Protein AF-A0A351ACC4-F1 (afdb_monomer_lite)

Sequence (155 aa):
MVVVYAEDESYLPTLNFVRENADDIAKKLGIKLMAIQERVLKDHYEVNLPGMLKWEAHWQHILTELGSEPSQFLSRMFKLTGIRFAASEPEDEWVVGYNFQSAWDMDHGLEIVMWGDKVLAAGGMMEMTSTGGSVFAGVRATQQYEFDEGDFRLE

Structure (mmCIF, N/CA/C/O backbone):
data_AF-A0A351ACC4-F1
#
_entry.id   AF-A0A351ACC4-F1
#
loop_
_atom_site.group_PDB
_atom_site.id
_atom_site.type_symbol
_atom_site.label_atom_id
_atom_site.label_alt_id
_atom_site.label_comp_id
_atom_site.label_asym_id
_atom_site.label_ent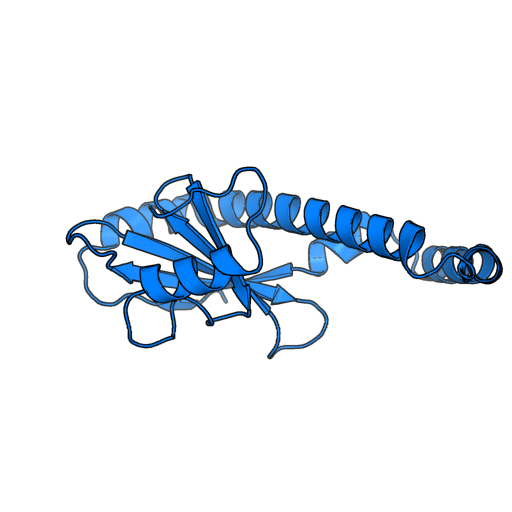ity_id
_atom_site.label_seq_id
_atom_site.pdbx_PDB_ins_code
_atom_site.Cartn_x
_atom_site.Cartn_y
_atom_site.Cartn_z
_atom_site.occupancy
_atom_site.B_iso_or_equiv
_atom_site.auth_seq_id
_atom_site.auth_comp_id
_atom_site.auth_asym_id
_atom_site.auth_atom_id
_atom_site.pdbx_PDB_model_num
ATOM 1 N N . MET A 1 1 ? -13.768 9.427 -5.317 1.00 57.03 1 MET A N 1
ATOM 2 C CA . MET A 1 1 ? -14.298 9.483 -3.944 1.00 57.03 1 MET A CA 1
ATOM 3 C C . MET A 1 1 ? -13.722 8.286 -3.218 1.00 57.03 1 MET A C 1
ATOM 5 O O . MET A 1 1 ? -13.862 7.196 -3.753 1.00 57.03 1 MET A O 1
ATOM 9 N N . VAL A 1 2 ? -13.002 8.498 -2.115 1.00 69.62 2 VAL A N 1
ATOM 10 C CA . VAL A 1 2 ? -12.502 7.401 -1.271 1.00 69.62 2 VAL A CA 1
ATOM 11 C C . VAL A 1 2 ? -13.655 6.954 -0.384 1.00 69.62 2 VAL A C 1
ATOM 13 O O . VAL A 1 2 ? -14.298 7.802 0.236 1.00 69.62 2 VAL A O 1
ATOM 16 N N . VAL A 1 3 ? -13.950 5.657 -0.369 1.00 75.69 3 VAL A N 1
ATOM 17 C CA . VAL A 1 3 ? -15.011 5.099 0.479 1.00 75.69 3 VAL A CA 1
ATOM 18 C C . VAL A 1 3 ? -14.400 4.571 1.769 1.00 75.69 3 VAL A C 1
ATOM 20 O O . VAL A 1 3 ? -13.355 3.925 1.738 1.00 75.69 3 VAL A O 1
ATOM 23 N N . VAL A 1 4 ? -15.045 4.859 2.898 1.00 74.75 4 VAL A N 1
ATOM 24 C CA . VAL A 1 4 ? -14.620 4.383 4.215 1.00 74.75 4 VAL A CA 1
ATOM 25 C C . VAL A 1 4 ? -15.616 3.353 4.733 1.00 74.75 4 VAL A C 1
ATOM 27 O O . VAL A 1 4 ? -16.816 3.625 4.749 1.00 74.75 4 VAL A O 1
ATOM 30 N N . TYR A 1 5 ? -15.113 2.196 5.164 1.00 74.25 5 TYR A N 1
ATOM 31 C CA . TYR A 1 5 ? -15.901 1.116 5.764 1.00 74.25 5 TYR A CA 1
ATOM 32 C C . TYR A 1 5 ? -15.427 0.840 7.192 1.00 74.25 5 TYR A C 1
ATOM 34 O O . TYR A 1 5 ? -14.223 0.710 7.411 1.00 74.25 5 TYR A O 1
ATOM 42 N N . ALA A 1 6 ? -16.363 0.734 8.134 1.00 70.19 6 ALA A N 1
ATOM 43 C CA . ALA A 1 6 ? -16.093 0.425 9.536 1.00 70.19 6 ALA A CA 1
ATOM 44 C C . ALA A 1 6 ? -17.219 -0.418 10.147 1.00 70.19 6 ALA A C 1
ATOM 46 O O . ALA A 1 6 ? -18.365 -0.327 9.700 1.00 70.19 6 ALA A O 1
ATOM 47 N N . GLU A 1 7 ? -16.870 -1.232 11.144 1.00 69.38 7 GLU A N 1
ATOM 48 C CA . GLU A 1 7 ? -17.756 -2.244 11.738 1.00 69.38 7 GLU A CA 1
ATOM 49 C C . GLU A 1 7 ? -18.606 -1.717 12.912 1.00 69.38 7 GLU A C 1
ATOM 51 O O . GLU A 1 7 ? -19.780 -2.070 13.010 1.00 69.38 7 GLU A O 1
ATOM 56 N N . ASP A 1 8 ? -18.067 -0.835 13.759 1.00 75.50 8 ASP A N 1
ATOM 57 C CA . ASP A 1 8 ? -18.776 -0.175 14.876 1.00 75.50 8 ASP A CA 1
ATOM 58 C C . ASP A 1 8 ? -18.295 1.275 15.052 1.00 75.50 8 ASP A C 1
ATOM 60 O O . ASP A 1 8 ? -17.659 1.758 14.138 1.00 75.50 8 ASP A O 1
ATOM 64 N N . GLU A 1 9 ? -18.611 2.001 16.140 1.00 74.12 9 GLU A N 1
ATOM 65 C CA . GLU A 1 9 ? -18.205 3.411 16.372 1.00 74.12 9 GLU A CA 1
ATOM 66 C C . GLU A 1 9 ? -16.881 3.606 17.147 1.00 74.12 9 GLU A C 1
ATOM 68 O O . GLU A 1 9 ? -16.374 4.725 17.244 1.00 74.12 9 GLU A O 1
ATOM 73 N N . SER A 1 10 ? -16.270 2.552 17.685 1.00 75.75 10 SER A N 1
ATOM 74 C CA . SER A 1 10 ? -15.034 2.647 18.481 1.00 75.75 10 SER A CA 1
ATOM 75 C C . SER A 1 10 ? -13.785 2.992 17.648 1.00 75.75 10 SER A C 1
ATOM 77 O O . SER A 1 10 ? -12.790 3.473 18.188 1.00 75.75 10 SER A O 1
ATOM 79 N N . TYR A 1 11 ? -13.869 2.888 16.319 1.00 76.56 11 TYR A N 1
ATOM 80 C CA . TYR A 1 11 ? -12.863 3.354 15.351 1.00 76.56 11 TYR A CA 1
ATOM 81 C C . TYR A 1 11 ? -12.785 4.884 15.170 1.00 76.56 11 TYR A C 1
ATOM 83 O O . TYR A 1 11 ? -11.901 5.359 14.454 1.00 76.56 11 TYR A O 1
ATOM 91 N N . LEU A 1 12 ? -13.690 5.678 15.764 1.00 78.62 12 LEU A N 1
ATOM 92 C CA . LEU A 1 12 ? -13.767 7.135 15.548 1.00 78.62 12 LEU A CA 1
ATOM 93 C C . LEU A 1 12 ? -12.430 7.887 15.734 1.00 78.62 12 LEU A C 1
ATOM 95 O O . LEU A 1 12 ? -12.134 8.757 14.909 1.00 78.62 12 LEU A O 1
ATOM 99 N N . PRO A 1 13 ? -11.591 7.585 16.747 1.00 80.19 13 PRO A N 1
ATOM 100 C CA . PRO A 1 13 ? -10.273 8.209 16.874 1.00 80.19 13 PRO A CA 1
ATOM 101 C C . PRO A 1 13 ? -9.363 7.913 15.675 1.00 80.19 13 PRO A C 1
ATOM 103 O O . PRO A 1 13 ? -8.757 8.826 15.113 1.00 80.19 13 PRO A O 1
ATOM 106 N N . THR A 1 14 ? -9.319 6.653 15.237 1.00 77.88 14 THR A N 1
ATOM 107 C CA . THR A 1 14 ? -8.525 6.202 14.086 1.00 77.88 14 THR A CA 1
ATOM 108 C C . THR A 1 14 ? -9.045 6.814 12.787 1.00 77.88 14 THR A C 1
ATOM 110 O O . THR A 1 14 ? -8.261 7.275 11.959 1.00 77.88 14 THR A O 1
ATOM 113 N N . LEU A 1 15 ? -10.368 6.904 12.626 1.00 81.75 15 LEU A N 1
ATOM 114 C CA . LEU A 1 15 ? -10.999 7.591 11.502 1.00 81.75 15 LEU A CA 1
ATOM 115 C C . LEU A 1 15 ? -10.578 9.059 11.434 1.00 81.75 15 LEU A C 1
ATOM 117 O O . LEU A 1 15 ? -10.233 9.543 10.357 1.00 81.75 15 LEU A O 1
ATOM 121 N N . ASN A 1 16 ? -10.618 9.772 12.561 1.00 83.44 16 ASN A N 1
ATOM 122 C CA . ASN A 1 16 ? -10.231 11.180 12.612 1.00 83.44 16 ASN A CA 1
ATOM 123 C C . ASN A 1 16 ? -8.759 11.352 12.239 1.00 83.44 16 ASN A C 1
ATOM 125 O O . ASN A 1 16 ? -8.456 12.157 11.361 1.00 83.44 16 ASN A O 1
ATOM 129 N N . PHE A 1 17 ? -7.873 10.521 12.795 1.00 82.88 17 PHE A N 1
ATOM 130 C CA . PHE A 1 17 ? -6.460 10.515 12.424 1.00 82.88 17 PHE A CA 1
ATOM 131 C C . PHE A 1 17 ? -6.263 10.295 10.918 1.00 82.88 17 PHE A C 1
ATOM 133 O O . PHE A 1 17 ? -5.571 11.073 10.261 1.00 82.88 17 PHE A O 1
ATOM 140 N N . VAL A 1 18 ? -6.900 9.271 10.343 1.00 81.00 18 VAL A N 1
ATOM 141 C CA . VAL A 1 18 ? -6.788 8.971 8.909 1.00 81.00 18 VAL A CA 1
ATOM 142 C C . VAL A 1 18 ? -7.336 10.116 8.063 1.00 81.00 18 VAL A C 1
ATOM 144 O O . VAL A 1 18 ? -6.720 10.471 7.065 1.00 81.00 18 VAL A O 1
ATOM 147 N N . ARG A 1 19 ? -8.459 10.732 8.448 1.00 81.31 19 ARG A N 1
ATOM 148 C CA . ARG A 1 19 ? -9.039 11.873 7.721 1.00 81.31 19 ARG A CA 1
ATOM 149 C C . ARG A 1 19 ? -8.141 13.104 7.764 1.00 81.31 19 ARG A C 1
ATOM 151 O O . ARG A 1 19 ? -8.004 13.771 6.744 1.00 81.31 19 ARG A O 1
ATOM 158 N N . GLU A 1 20 ? -7.537 13.392 8.911 1.00 84.56 20 GLU A N 1
ATOM 159 C CA . GLU A 1 20 ? -6.616 14.520 9.091 1.00 84.56 20 GLU A CA 1
ATOM 160 C C . GLU A 1 20 ? -5.301 14.327 8.324 1.00 84.56 20 GLU A C 1
ATOM 162 O O . GLU A 1 20 ? -4.694 15.305 7.892 1.00 84.56 20 GLU A O 1
ATOM 167 N N . ASN A 1 21 ? -4.884 13.075 8.108 1.00 80.81 21 ASN A N 1
ATOM 168 C CA . ASN A 1 21 ? -3.603 12.728 7.488 1.00 80.81 21 ASN A CA 1
ATOM 169 C C . ASN A 1 21 ? -3.747 12.061 6.107 1.00 80.81 21 ASN A C 1
ATOM 171 O O . ASN A 1 21 ? -2.765 11.546 5.572 1.00 80.81 21 ASN A O 1
ATOM 175 N N . ALA A 1 22 ? -4.945 12.065 5.513 1.00 75.56 22 ALA A N 1
ATOM 176 C CA . ALA A 1 22 ? -5.278 11.248 4.342 1.00 75.56 22 ALA A CA 1
ATOM 177 C C . ALA A 1 22 ? -4.336 11.488 3.152 1.00 75.56 22 ALA A C 1
ATOM 179 O O . ALA A 1 22 ? -3.831 10.533 2.561 1.00 75.56 22 ALA A O 1
ATOM 180 N N . ASP A 1 23 ? -4.064 12.754 2.830 1.00 76.31 23 ASP A N 1
ATOM 181 C CA . ASP A 1 23 ? -3.207 13.126 1.700 1.00 76.31 23 ASP A CA 1
ATOM 182 C C . ASP A 1 23 ? -1.747 12.707 1.922 1.00 76.31 23 ASP A C 1
ATOM 184 O O . ASP A 1 23 ? -1.081 12.241 0.996 1.00 76.31 23 ASP A O 1
ATOM 188 N N . ASP A 1 24 ? -1.244 12.833 3.153 1.00 79.06 24 ASP A N 1
ATOM 189 C CA . ASP A 1 24 ? 0.123 12.439 3.502 1.00 79.06 24 ASP A CA 1
ATOM 190 C C . ASP A 1 24 ? 0.282 10.913 3.513 1.00 79.06 24 ASP A C 1
ATOM 192 O O . ASP A 1 24 ? 1.252 10.392 2.959 1.00 79.06 24 ASP A O 1
ATOM 196 N N . ILE A 1 25 ? -0.700 10.187 4.056 1.00 79.12 25 ILE A N 1
ATOM 197 C CA . ILE A 1 25 ? -0.737 8.719 4.038 1.00 79.12 25 ILE A CA 1
ATOM 198 C C . ILE A 1 25 ? -0.777 8.213 2.594 1.00 79.12 25 ILE A C 1
ATOM 200 O O . ILE A 1 25 ? 0.069 7.408 2.203 1.00 79.12 25 ILE A O 1
ATOM 204 N N . ALA A 1 26 ? -1.705 8.724 1.778 1.00 77.81 26 ALA A N 1
ATOM 205 C CA . ALA A 1 26 ? -1.826 8.340 0.375 1.00 77.81 26 ALA A CA 1
ATOM 206 C C . ALA A 1 26 ? -0.531 8.623 -0.399 1.00 77.81 26 ALA A C 1
ATOM 208 O O . ALA A 1 26 ? -0.065 7.773 -1.159 1.00 77.81 26 ALA A O 1
ATOM 209 N N . LYS A 1 27 ? 0.096 9.781 -0.163 1.00 78.44 27 LYS A N 1
ATOM 210 C CA . LYS A 1 27 ? 1.377 10.141 -0.777 1.00 78.44 27 LYS A CA 1
ATOM 211 C C . LYS A 1 27 ? 2.507 9.204 -0.347 1.00 78.44 27 LYS A C 1
ATOM 213 O O . LYS A 1 27 ? 3.247 8.725 -1.202 1.00 78.44 27 LYS A O 1
ATOM 218 N N . LYS A 1 28 ? 2.663 8.938 0.954 1.00 78.75 28 LYS A N 1
ATOM 219 C CA . LYS A 1 28 ? 3.726 8.070 1.489 1.00 78.75 28 LYS A CA 1
ATOM 220 C C . LYS A 1 28 ? 3.584 6.632 1.001 1.00 78.75 28 LYS A C 1
ATOM 222 O O . LYS A 1 28 ? 4.571 6.049 0.559 1.00 78.75 28 LYS A O 1
ATOM 227 N N . LEU A 1 29 ? 2.371 6.081 1.050 1.00 79.00 29 LEU A N 1
ATOM 228 C CA . LEU A 1 29 ? 2.089 4.742 0.535 1.00 79.00 29 LEU A CA 1
ATOM 229 C C . LEU A 1 29 ? 2.308 4.686 -0.979 1.00 79.00 29 LEU A C 1
ATOM 231 O O . LEU A 1 29 ? 2.991 3.786 -1.450 1.00 79.00 29 LEU A O 1
ATOM 235 N N . GLY A 1 30 ? 1.853 5.695 -1.728 1.00 76.50 30 GLY A N 1
ATOM 236 C CA . GLY A 1 30 ? 2.102 5.796 -3.167 1.00 76.50 30 GLY A CA 1
ATOM 237 C C . GLY A 1 30 ? 3.593 5.802 -3.524 1.00 76.50 30 GLY A C 1
ATOM 238 O O . GLY A 1 30 ? 4.006 5.061 -4.409 1.00 76.50 30 GLY A O 1
ATOM 239 N N . ILE A 1 31 ? 4.423 6.569 -2.805 1.00 74.25 31 ILE A N 1
ATOM 240 C CA . ILE A 1 31 ? 5.886 6.579 -3.004 1.00 74.25 31 ILE A CA 1
ATOM 241 C C . ILE A 1 31 ? 6.491 5.192 -2.744 1.00 74.25 31 ILE A C 1
ATOM 243 O O . ILE A 1 31 ? 7.350 4.749 -3.505 1.00 74.25 31 ILE A O 1
ATOM 247 N N . LYS A 1 32 ? 6.045 4.491 -1.694 1.00 74.12 32 LYS A N 1
ATOM 248 C CA . LYS A 1 32 ? 6.530 3.136 -1.388 1.00 74.12 32 LYS A CA 1
ATOM 249 C C . LYS A 1 32 ? 6.138 2.129 -2.469 1.00 74.12 32 LYS A C 1
ATOM 251 O O . LYS A 1 32 ? 7.003 1.403 -2.947 1.00 74.12 32 LYS A O 1
ATOM 256 N N . LEU A 1 33 ? 4.871 2.125 -2.888 1.00 75.62 33 LEU A N 1
ATOM 257 C CA . LEU A 1 33 ? 4.387 1.266 -3.974 1.00 75.62 33 LEU A CA 1
ATOM 258 C C . LEU A 1 33 ? 5.149 1.511 -5.269 1.00 75.62 33 LEU A C 1
ATOM 260 O O . LEU A 1 33 ? 5.487 0.573 -5.986 1.00 75.62 33 LEU A O 1
ATOM 264 N N . MET A 1 34 ? 5.487 2.771 -5.524 1.00 74.25 34 MET A N 1
ATOM 265 C CA . MET A 1 34 ? 6.307 3.128 -6.662 1.00 74.25 34 MET A CA 1
ATOM 266 C C . MET A 1 34 ? 7.714 2.542 -6.596 1.00 74.25 34 MET A C 1
ATOM 268 O O . MET A 1 34 ? 8.151 1.908 -7.553 1.00 74.25 34 MET A O 1
ATOM 272 N N . ALA A 1 35 ? 8.397 2.689 -5.463 1.00 71.00 35 ALA A N 1
ATOM 273 C CA . ALA A 1 35 ? 9.727 2.116 -5.285 1.00 71.00 35 ALA A CA 1
ATOM 274 C C . ALA A 1 35 ? 9.725 0.581 -5.432 1.00 71.00 35 ALA A C 1
ATOM 276 O O . ALA A 1 35 ? 10.637 0.017 -6.038 1.00 71.00 35 ALA A O 1
ATOM 277 N N . ILE A 1 36 ? 8.686 -0.096 -4.924 1.00 73.06 36 ILE A N 1
ATOM 278 C CA . ILE A 1 36 ? 8.512 -1.549 -5.078 1.00 73.06 36 ILE A CA 1
ATOM 279 C C . ILE A 1 36 ? 8.318 -1.912 -6.553 1.00 73.06 36 ILE A C 1
ATOM 281 O O . ILE A 1 36 ? 9.012 -2.791 -7.058 1.00 73.06 36 ILE A O 1
ATOM 285 N N . GLN A 1 37 ? 7.432 -1.212 -7.264 1.00 73.50 37 GLN A N 1
ATOM 286 C CA . GLN A 1 37 ? 7.171 -1.469 -8.679 1.00 73.50 37 GLN A CA 1
ATOM 287 C C . GLN A 1 37 ? 8.426 -1.267 -9.537 1.00 73.50 37 GLN A C 1
ATOM 289 O O . GLN A 1 37 ? 8.710 -2.080 -10.413 1.00 73.50 37 GLN A O 1
ATOM 294 N N . GLU A 1 38 ? 9.192 -0.204 -9.288 1.00 70.25 38 GLU A N 1
ATOM 295 C CA . GLU A 1 38 ? 10.454 0.060 -9.987 1.00 70.25 38 GLU A CA 1
ATOM 296 C C . GLU A 1 38 ? 11.483 -1.043 -9.729 1.00 70.25 38 GLU A C 1
ATOM 298 O O . GLU A 1 38 ? 12.124 -1.510 -10.673 1.00 70.25 38 GLU A O 1
ATOM 303 N N . ARG A 1 39 ? 11.600 -1.508 -8.478 1.00 69.50 39 ARG A N 1
ATOM 304 C CA . ARG A 1 39 ? 12.453 -2.645 -8.111 1.00 69.50 39 ARG A CA 1
ATOM 305 C C . ARG A 1 39 ? 12.026 -3.915 -8.845 1.00 69.50 39 ARG A C 1
ATOM 307 O O . ARG A 1 39 ? 12.854 -4.525 -9.507 1.00 69.50 39 ARG A O 1
ATOM 314 N N . VAL A 1 40 ? 10.743 -4.273 -8.800 1.00 70.12 40 VAL A N 1
ATOM 315 C CA . VAL A 1 40 ? 10.213 -5.483 -9.453 1.00 70.12 40 VAL A CA 1
ATOM 316 C C . VAL A 1 40 ? 10.386 -5.423 -10.969 1.00 70.12 40 VAL A C 1
ATOM 318 O O . VAL A 1 40 ? 10.782 -6.413 -11.578 1.00 70.12 40 VAL A O 1
ATOM 321 N N . LEU A 1 41 ? 10.130 -4.272 -11.597 1.00 69.00 41 LEU A N 1
ATOM 322 C CA . LEU A 1 41 ? 10.349 -4.091 -13.034 1.00 69.00 41 LEU A CA 1
ATOM 323 C C . LEU A 1 41 ? 11.825 -4.234 -13.400 1.00 69.00 41 LEU A C 1
ATOM 325 O O . LEU A 1 41 ? 12.141 -4.880 -14.400 1.00 69.00 41 LEU A O 1
ATOM 329 N N . LYS A 1 42 ? 12.721 -3.658 -12.594 1.00 69.38 42 LYS A N 1
ATOM 330 C CA . LYS A 1 42 ? 14.164 -3.785 -12.782 1.00 69.38 42 LYS A CA 1
ATOM 331 C C . LYS A 1 42 ? 14.614 -5.238 -12.635 1.00 69.38 42 LYS A C 1
ATOM 333 O O . LYS A 1 42 ? 15.245 -5.759 -13.549 1.00 69.38 42 LYS A O 1
ATOM 338 N N . ASP A 1 43 ? 14.229 -5.906 -11.552 1.00 70.44 43 ASP A N 1
ATOM 339 C CA . ASP A 1 43 ? 14.563 -7.311 -11.308 1.00 70.44 43 ASP A CA 1
ATOM 340 C C . ASP A 1 43 ? 13.990 -8.205 -12.417 1.00 70.44 43 ASP A C 1
ATOM 342 O O . ASP A 1 43 ? 14.672 -9.087 -12.933 1.00 70.44 43 ASP A O 1
ATOM 346 N N . HIS A 1 44 ? 12.758 -7.952 -12.867 1.00 67.94 44 HIS A N 1
ATOM 347 C CA . HIS A 1 44 ? 12.156 -8.682 -13.980 1.00 67.94 44 HIS A CA 1
ATOM 348 C C . HIS A 1 44 ? 12.918 -8.465 -15.294 1.00 67.94 44 HIS A C 1
ATOM 350 O O . HIS A 1 44 ? 13.146 -9.426 -16.032 1.00 67.94 44 HIS A O 1
ATOM 356 N N . TYR A 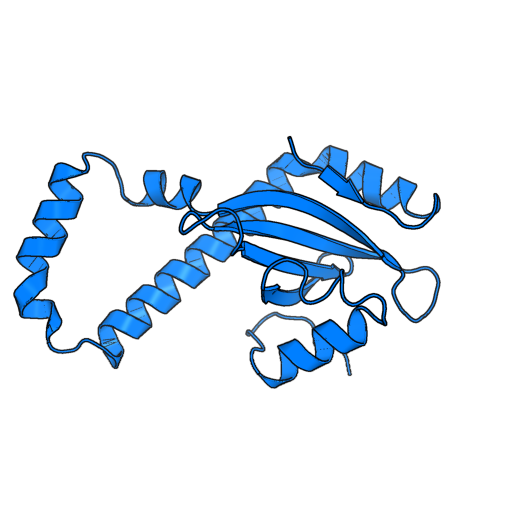1 45 ? 13.343 -7.232 -15.576 1.00 67.06 45 TYR A N 1
ATOM 357 C CA . TYR A 1 45 ? 14.156 -6.912 -16.746 1.00 67.06 45 TYR A CA 1
ATOM 358 C C . TYR A 1 45 ? 15.510 -7.634 -16.710 1.00 67.06 45 TYR A C 1
ATOM 360 O O . TYR A 1 45 ? 15.906 -8.257 -17.696 1.00 67.06 45 TYR A O 1
ATOM 368 N N . GLU A 1 46 ? 16.190 -7.597 -15.564 1.00 69.56 46 GLU A N 1
ATOM 369 C CA . GLU A 1 46 ? 17.520 -8.181 -15.375 1.00 69.56 46 GLU A CA 1
ATOM 370 C C . GLU A 1 46 ? 17.495 -9.719 -15.355 1.00 69.56 46 GLU A C 1
ATOM 372 O O . GLU A 1 46 ? 18.380 -10.355 -15.930 1.00 69.56 46 GLU A O 1
ATOM 377 N N . VAL A 1 47 ? 16.480 -10.326 -14.734 1.00 69.88 47 VAL A N 1
ATOM 378 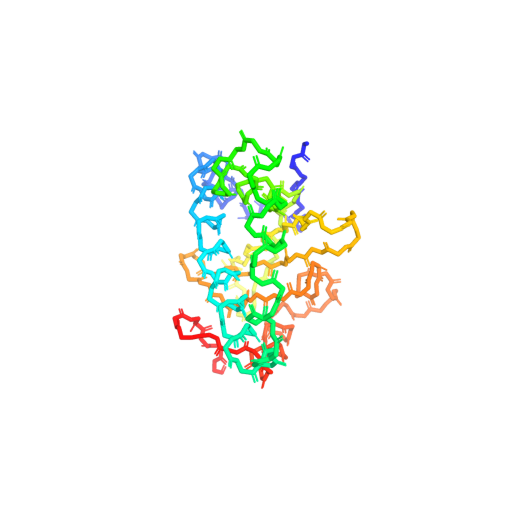C CA . VAL A 1 47 ? 16.414 -11.779 -14.502 1.00 69.88 47 VAL A CA 1
ATOM 379 C C . VAL A 1 47 ? 15.652 -12.512 -15.604 1.00 69.88 47 VAL A C 1
ATOM 381 O O . VAL A 1 47 ? 16.104 -13.553 -16.083 1.00 69.88 47 VAL A O 1
ATOM 384 N N . ASN A 1 48 ? 14.494 -11.996 -16.021 1.00 63.53 48 ASN A N 1
ATOM 385 C CA . ASN A 1 48 ? 13.556 -12.747 -16.865 1.00 63.53 48 ASN A CA 1
ATOM 386 C C . ASN A 1 48 ? 13.626 -12.364 -18.344 1.00 63.53 48 ASN A C 1
ATOM 388 O O . ASN A 1 48 ? 13.137 -13.106 -19.199 1.00 63.53 48 ASN A O 1
ATOM 392 N N . LEU A 1 49 ? 14.230 -11.220 -18.671 1.00 63.44 49 LEU A N 1
ATOM 393 C CA . LEU A 1 49 ? 14.235 -10.673 -20.026 1.00 63.44 49 LEU A CA 1
ATOM 394 C C . LEU A 1 49 ? 15.640 -10.297 -20.533 1.00 63.44 49 LEU A C 1
ATOM 396 O O . LEU A 1 49 ? 15.804 -9.241 -21.149 1.00 63.44 49 LEU A O 1
ATOM 400 N N . PRO A 1 50 ? 16.649 -11.192 -20.441 1.00 59.12 50 PRO A N 1
ATOM 401 C CA . PRO A 1 50 ? 18.010 -10.904 -20.914 1.00 59.12 50 PRO A CA 1
ATOM 402 C C . PRO A 1 50 ? 18.083 -10.584 -22.424 1.00 59.12 50 PRO A C 1
ATOM 404 O O . PRO A 1 50 ? 19.067 -10.033 -22.909 1.00 59.12 50 PRO A O 1
ATOM 407 N N . GLY A 1 51 ? 17.029 -10.900 -23.189 1.00 59.19 51 GLY A N 1
ATOM 408 C CA . GLY A 1 51 ? 16.893 -10.591 -24.613 1.00 59.19 51 GLY A CA 1
ATOM 409 C C . GLY A 1 51 ? 16.180 -9.275 -24.949 1.00 59.19 51 GLY A C 1
ATOM 410 O O . GLY A 1 51 ? 16.007 -9.007 -26.139 1.00 59.19 51 GLY A O 1
ATOM 411 N N . MET A 1 52 ? 15.741 -8.473 -23.970 1.00 61.19 52 MET A N 1
ATOM 412 C CA . MET A 1 52 ? 15.075 -7.185 -24.227 1.00 61.19 52 MET A CA 1
ATOM 413 C C . MET A 1 52 ? 16.020 -6.037 -24.575 1.00 61.19 52 MET A C 1
ATOM 415 O O . MET A 1 52 ? 15.546 -5.047 -25.121 1.00 61.19 52 MET A O 1
ATOM 419 N N . LEU A 1 53 ? 17.336 -6.203 -24.418 1.00 63.50 53 LEU A N 1
ATOM 420 C CA . LEU A 1 53 ? 18.329 -5.239 -24.918 1.00 63.50 53 LEU A CA 1
ATOM 421 C C . LEU A 1 53 ? 18.126 -4.918 -26.412 1.00 63.50 53 LEU A C 1
ATOM 423 O O . LEU A 1 53 ? 18.292 -3.783 -26.844 1.00 63.50 53 LEU A O 1
ATOM 427 N N . LYS A 1 54 ? 17.670 -5.891 -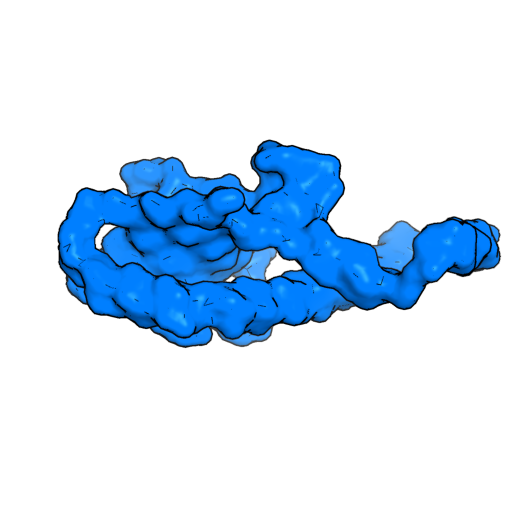27.217 1.00 69.00 54 LYS A N 1
ATOM 428 C CA . LYS A 1 54 ? 17.349 -5.663 -28.641 1.00 69.00 54 LYS A CA 1
ATOM 429 C C . LYS A 1 54 ? 16.120 -4.770 -28.865 1.00 69.00 54 LYS A C 1
ATOM 431 O O . LYS A 1 54 ? 15.952 -4.221 -29.949 1.00 69.00 54 LYS A O 1
ATOM 436 N N . TRP A 1 55 ? 15.253 -4.666 -27.861 1.00 67.56 55 TRP A N 1
ATOM 437 C CA . TRP A 1 55 ? 14.049 -3.839 -27.850 1.00 67.56 55 TRP A CA 1
ATOM 438 C C . TRP A 1 55 ? 14.236 -2.548 -27.052 1.00 67.56 55 TRP A C 1
ATOM 440 O O . TRP A 1 55 ? 13.336 -1.717 -27.060 1.00 67.56 55 TRP A O 1
ATOM 450 N N . GLU A 1 56 ? 15.388 -2.344 -26.408 1.00 72.31 56 GLU A N 1
ATOM 451 C CA . GLU A 1 56 ? 15.682 -1.159 -25.599 1.00 72.31 56 GLU A CA 1
ATOM 452 C C . GLU A 1 56 ? 15.492 0.128 -26.407 1.00 72.31 56 GLU A C 1
ATOM 454 O O . GLU A 1 56 ? 14.806 1.040 -25.962 1.00 72.31 56 GLU A O 1
ATOM 459 N N . ALA A 1 57 ? 15.975 0.162 -27.652 1.00 75.25 57 ALA A N 1
ATOM 460 C CA . ALA A 1 57 ? 15.752 1.292 -28.554 1.00 75.25 57 ALA A CA 1
ATOM 461 C C . ALA A 1 57 ? 14.259 1.546 -28.848 1.00 75.25 57 ALA A C 1
ATOM 463 O O . ALA A 1 57 ? 13.834 2.694 -28.961 1.00 75.25 57 ALA A O 1
ATOM 464 N N . HIS A 1 58 ? 13.449 0.487 -28.948 1.00 71.00 58 HIS A N 1
ATOM 465 C CA . HIS A 1 58 ? 12.005 0.601 -29.159 1.00 71.00 58 HIS A CA 1
ATOM 466 C C . HIS A 1 58 ? 11.292 1.089 -27.892 1.00 71.00 58 HIS A C 1
ATOM 468 O O . HIS A 1 58 ? 10.421 1.950 -27.966 1.00 71.00 58 HIS A O 1
ATOM 474 N N . TRP A 1 59 ? 11.709 0.596 -26.725 1.00 70.19 59 TRP A N 1
ATOM 475 C CA . TRP A 1 59 ? 11.209 1.052 -25.433 1.00 70.19 59 TRP A CA 1
ATOM 476 C C . TRP A 1 59 ? 11.528 2.531 -25.191 1.00 70.19 59 TRP A C 1
ATOM 478 O O . TRP A 1 59 ? 10.634 3.304 -24.862 1.00 70.19 59 TRP A O 1
ATOM 488 N N . GLN A 1 60 ? 12.766 2.957 -25.453 1.00 72.00 60 GLN A N 1
ATOM 489 C CA . GLN A 1 60 ? 13.168 4.365 -25.364 1.00 72.00 60 GLN A CA 1
ATOM 490 C C . GLN A 1 60 ? 12.383 5.256 -26.335 1.00 72.00 60 GLN A C 1
ATOM 492 O O . GLN A 1 60 ? 12.001 6.371 -25.977 1.00 72.00 60 GLN A O 1
ATOM 497 N N . HIS A 1 61 ? 12.083 4.764 -27.543 1.00 77.88 61 HIS A N 1
ATOM 498 C CA . HIS A 1 61 ? 11.216 5.475 -28.483 1.00 77.88 61 HIS A CA 1
ATOM 499 C C . HIS A 1 61 ? 9.794 5.652 -27.930 1.00 77.88 61 HIS A C 1
ATOM 501 O O . HIS A 1 61 ? 9.297 6.773 -27.921 1.00 77.88 61 HIS A O 1
ATOM 507 N N . ILE A 1 62 ? 9.176 4.596 -27.386 1.00 67.69 62 ILE A N 1
ATOM 508 C CA . ILE A 1 62 ? 7.850 4.677 -26.742 1.00 67.69 62 ILE A CA 1
ATOM 509 C C . ILE A 1 62 ? 7.859 5.684 -25.582 1.00 67.69 62 ILE A C 1
ATOM 511 O O . ILE A 1 62 ? 6.962 6.521 -25.490 1.00 67.69 62 ILE A O 1
ATOM 515 N N . LEU A 1 63 ? 8.877 5.637 -24.716 1.00 68.00 63 LEU A N 1
ATOM 516 C CA . LEU A 1 63 ? 9.020 6.576 -23.597 1.00 68.00 63 LEU A CA 1
ATOM 517 C C . LEU A 1 63 ? 9.161 8.030 -24.073 1.00 68.00 63 LEU A C 1
ATOM 519 O O . LEU A 1 63 ? 8.585 8.931 -23.466 1.00 68.00 63 LEU A O 1
ATOM 523 N N . THR A 1 64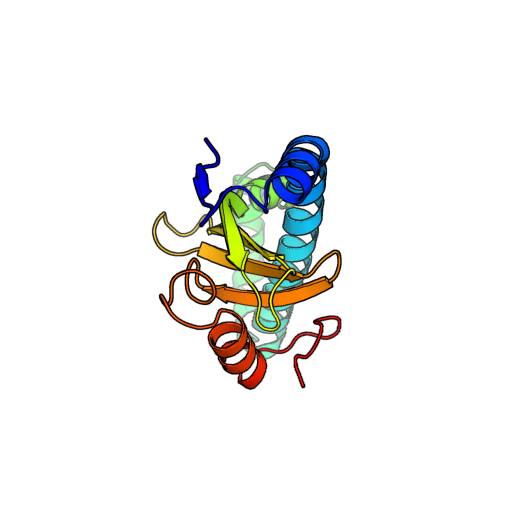 ? 9.884 8.254 -25.173 1.00 73.38 64 THR A N 1
ATOM 524 C CA . THR A 1 64 ? 10.045 9.583 -25.783 1.00 73.38 64 THR A CA 1
ATOM 525 C C . THR A 1 64 ? 8.723 10.101 -26.360 1.00 73.38 64 THR A C 1
ATOM 527 O O . THR A 1 64 ? 8.367 11.253 -26.125 1.00 73.38 64 THR A O 1
ATOM 530 N N . GLU A 1 65 ? 7.966 9.252 -27.063 1.00 76.69 65 GLU A N 1
ATOM 531 C CA . GLU A 1 65 ? 6.661 9.601 -27.654 1.00 76.69 65 GLU A CA 1
ATOM 532 C C . GLU A 1 65 ? 5.583 9.880 -26.594 1.00 76.69 65 GLU A C 1
ATOM 534 O O . GLU A 1 65 ? 4.715 10.729 -26.792 1.00 76.69 65 GLU A O 1
ATOM 539 N N . LEU A 1 66 ? 5.651 9.215 -25.436 1.00 64.19 66 LEU A N 1
ATOM 540 C CA . LEU A 1 66 ? 4.761 9.479 -24.299 1.00 64.19 66 LEU A CA 1
ATOM 541 C C . LEU A 1 66 ? 4.969 10.875 -23.677 1.00 64.19 66 LEU A C 1
ATOM 543 O O . LEU A 1 66 ? 4.135 11.323 -22.885 1.00 64.19 66 LEU A O 1
ATOM 547 N N . GLY A 1 67 ? 6.045 11.585 -24.036 1.00 56.81 67 GLY A N 1
ATOM 548 C CA . GLY A 1 67 ? 6.182 13.032 -23.839 1.00 56.81 67 GLY A CA 1
ATOM 549 C C . GLY A 1 67 ? 6.192 13.519 -22.387 1.00 56.81 67 GLY A C 1
ATOM 550 O O . GLY A 1 67 ? 6.045 14.717 -22.150 1.00 56.81 67 GLY A O 1
ATOM 551 N N . SER A 1 68 ? 6.356 12.624 -21.410 1.00 57.72 68 SER A N 1
ATOM 552 C CA . SER A 1 68 ? 6.354 12.966 -19.983 1.00 57.72 68 SER A CA 1
ATOM 553 C C . SER A 1 68 ? 7.458 12.213 -19.256 1.00 57.72 68 SER A C 1
ATOM 555 O O . SER A 1 68 ? 7.773 11.078 -19.606 1.00 57.72 68 SER A O 1
ATOM 557 N N . GLU A 1 69 ? 8.002 12.822 -18.204 1.00 60.94 69 GLU A N 1
ATOM 558 C CA . GLU A 1 69 ? 8.817 12.111 -17.219 1.00 60.94 69 GLU A CA 1
ATOM 559 C C . GLU A 1 69 ? 8.056 10.854 -16.749 1.00 60.94 69 GLU A C 1
ATOM 561 O O . GLU A 1 69 ? 6.930 10.994 -16.258 1.00 60.94 69 GLU A O 1
ATOM 566 N N . PRO A 1 70 ? 8.622 9.636 -16.875 1.00 57.12 70 PRO A N 1
ATOM 567 C CA . PRO A 1 70 ? 7.957 8.397 -16.464 1.00 57.12 70 PRO A CA 1
ATOM 568 C C . PRO A 1 70 ? 7.390 8.466 -15.039 1.00 57.12 70 PRO A C 1
ATOM 570 O O . PRO A 1 70 ? 6.280 7.999 -14.791 1.00 57.12 70 PRO A O 1
ATOM 573 N N . SER A 1 71 ? 8.082 9.169 -14.138 1.00 56.66 71 SER A N 1
ATOM 574 C CA . SER A 1 71 ? 7.653 9.465 -12.764 1.00 56.66 71 SER A CA 1
ATOM 575 C C . SER A 1 71 ? 6.248 10.095 -12.664 1.00 56.66 71 SER A C 1
ATOM 577 O O . SER A 1 71 ? 5.506 9.817 -11.719 1.00 56.66 71 SER A O 1
ATOM 579 N N . GLN A 1 72 ? 5.819 10.887 -13.655 1.00 60.94 72 GLN A N 1
ATOM 580 C CA . GLN A 1 72 ? 4.490 11.506 -13.685 1.00 60.94 72 GLN A CA 1
ATOM 581 C C . GLN A 1 72 ? 3.379 10.518 -14.056 1.00 60.94 72 GLN A C 1
ATOM 583 O O . GLN A 1 72 ? 2.297 10.577 -13.470 1.00 60.94 72 GLN A O 1
ATOM 588 N N . PHE A 1 73 ? 3.623 9.591 -14.985 1.00 60.16 73 PHE A N 1
ATOM 589 C CA . PHE A 1 73 ? 2.672 8.513 -15.294 1.00 60.16 73 PHE A CA 1
ATOM 590 C C . PHE A 1 73 ? 2.563 7.522 -14.146 1.00 60.16 73 PHE A C 1
ATOM 592 O O . PHE A 1 73 ? 1.475 7.083 -13.783 1.00 60.16 73 PHE A O 1
ATOM 599 N N . LEU A 1 74 ? 3.704 7.240 -13.535 1.00 56.38 74 LEU A N 1
ATOM 600 C CA . LEU A 1 74 ? 3.843 6.356 -12.399 1.00 56.38 74 LEU A CA 1
ATOM 601 C C . LEU A 1 74 ? 3.061 6.850 -11.172 1.00 56.38 74 LEU A C 1
ATOM 603 O O . LEU A 1 74 ? 2.333 6.077 -10.556 1.00 56.38 74 LEU A O 1
ATOM 607 N N . SER A 1 75 ? 3.049 8.162 -10.911 1.00 55.69 75 SER A N 1
ATOM 608 C CA . SER A 1 75 ? 2.187 8.758 -9.873 1.00 55.69 75 SER A CA 1
ATOM 609 C C . SER A 1 75 ? 0.678 8.550 -10.097 1.00 55.69 75 SER A C 1
ATOM 611 O O . SER A 1 75 ? -0.109 8.692 -9.164 1.00 55.69 75 SER A O 1
ATOM 613 N N . ARG A 1 76 ? 0.264 8.203 -11.326 1.00 63.91 76 ARG A N 1
ATOM 614 C CA . ARG A 1 76 ? -1.123 7.867 -11.682 1.00 63.91 76 ARG A CA 1
ATOM 615 C C . ARG A 1 76 ? -1.402 6.364 -11.641 1.00 63.91 76 ARG A C 1
ATOM 617 O O . ARG A 1 76 ? -2.556 5.987 -11.826 1.00 63.91 76 ARG A O 1
ATOM 624 N N . MET A 1 77 ? -0.388 5.517 -11.428 1.00 72.00 77 MET A N 1
ATOM 625 C CA . MET A 1 77 ? -0.566 4.062 -11.453 1.00 72.00 77 MET A CA 1
ATOM 626 C C . MET A 1 77 ? -1.301 3.519 -10.241 1.00 72.00 77 MET A C 1
ATOM 628 O O . MET A 1 77 ? -1.980 2.506 -10.366 1.00 72.00 77 MET A O 1
ATOM 632 N N . PHE A 1 78 ? -1.194 4.194 -9.100 1.00 78.69 78 PHE A N 1
ATOM 633 C CA . PHE A 1 78 ? -1.880 3.792 -7.885 1.00 78.69 78 PHE A CA 1
ATOM 634 C C . PHE A 1 78 ? -2.812 4.897 -7.431 1.00 78.69 78 PHE A C 1
ATOM 636 O O . PHE A 1 78 ? -2.415 6.048 -7.248 1.00 78.69 78 PHE A O 1
ATOM 643 N N . LYS A 1 79 ? -4.071 4.532 -7.221 1.00 82.94 79 LYS A N 1
ATOM 644 C CA . LYS A 1 79 ? -5.085 5.439 -6.698 1.00 82.94 79 LYS A CA 1
ATOM 645 C C . LYS A 1 79 ? -5.716 4.812 -5.474 1.00 82.94 79 LYS A C 1
ATOM 647 O O . LYS A 1 79 ? -6.331 3.760 -5.588 1.00 82.94 79 LYS A O 1
ATOM 652 N N . LEU A 1 80 ? -5.622 5.482 -4.328 1.00 85.12 80 LEU A N 1
ATOM 653 C CA . LEU A 1 80 ? -6.372 5.085 -3.139 1.00 85.12 80 LEU A CA 1
ATOM 654 C C . LEU A 1 80 ? -7.876 5.210 -3.436 1.00 85.12 80 LEU A C 1
ATOM 656 O O . LEU A 1 80 ? -8.372 6.298 -3.747 1.00 85.12 80 LEU A O 1
ATOM 660 N N . THR A 1 81 ? -8.594 4.094 -3.388 1.00 86.62 81 THR A N 1
ATOM 661 C CA . THR A 1 81 ? -10.029 4.000 -3.698 1.00 86.62 81 THR A CA 1
ATOM 662 C C . THR A 1 81 ? -10.872 3.718 -2.463 1.00 86.62 81 THR A C 1
ATOM 664 O O . THR A 1 81 ? -12.022 4.161 -2.406 1.00 86.62 81 THR A O 1
ATOM 667 N N . GLY A 1 82 ? -10.304 3.075 -1.443 1.00 86.06 82 GLY A N 1
ATOM 668 C CA . GLY A 1 82 ? -11.020 2.779 -0.210 1.00 86.06 82 GLY A CA 1
ATOM 669 C C . GLY A 1 82 ? -10.115 2.630 1.002 1.00 86.06 82 GLY A C 1
ATOM 670 O O . GLY A 1 82 ? -8.942 2.285 0.882 1.00 86.06 82 GLY A O 1
ATOM 671 N N . ILE A 1 83 ? -10.690 2.879 2.174 1.00 87.19 83 ILE A N 1
ATOM 672 C CA . ILE A 1 83 ? -10.070 2.618 3.472 1.00 87.19 83 ILE A CA 1
ATOM 673 C C . ILE A 1 83 ? -11.037 1.749 4.271 1.00 87.19 83 ILE A C 1
ATOM 675 O O . ILE A 1 83 ? -12.222 2.076 4.375 1.00 87.19 83 ILE A O 1
ATOM 679 N N . ARG A 1 84 ? -10.547 0.645 4.826 1.00 86.31 84 ARG A N 1
ATOM 680 C CA . ARG A 1 84 ? -11.329 -0.218 5.709 1.00 86.31 84 ARG A CA 1
ATOM 681 C C . ARG A 1 84 ? -10.708 -0.261 7.094 1.00 86.31 84 ARG A C 1
ATOM 683 O O . ARG A 1 84 ? -9.503 -0.430 7.227 1.00 86.31 84 ARG A O 1
ATOM 690 N N . PHE A 1 85 ? -11.559 -0.142 8.100 1.00 85.06 85 PHE A N 1
ATOM 691 C CA . PHE A 1 85 ? -11.239 -0.412 9.490 1.00 85.06 85 PHE A CA 1
ATOM 692 C C . PHE A 1 85 ? -11.827 -1.769 9.845 1.00 85.06 85 PHE A C 1
ATOM 694 O O . PHE A 1 85 ? -13.013 -2.000 9.606 1.00 85.06 85 PHE A O 1
ATOM 701 N N . ALA A 1 86 ? -10.997 -2.652 10.380 1.00 81.00 86 ALA A N 1
ATOM 702 C CA . ALA A 1 86 ? -11.428 -3.940 10.898 1.00 81.00 86 ALA A CA 1
ATOM 703 C C . ALA A 1 86 ? -10.864 -4.124 12.307 1.00 81.00 86 ALA A C 1
ATOM 705 O O . ALA A 1 86 ? -9.733 -3.702 12.583 1.00 81.00 86 ALA A O 1
ATOM 706 N N . ALA A 1 87 ? -11.662 -4.715 13.192 1.00 75.44 87 ALA A N 1
ATOM 707 C CA . ALA A 1 87 ? -11.196 -5.052 14.526 1.00 75.44 87 ALA A CA 1
ATOM 708 C C . ALA A 1 87 ? -10.067 -6.093 14.429 1.00 75.44 87 ALA A C 1
ATOM 710 O O . ALA A 1 87 ? -10.129 -7.025 13.620 1.00 75.44 87 ALA A O 1
ATOM 711 N N . SER A 1 88 ? -9.012 -5.924 15.224 1.00 68.81 88 SER A N 1
ATOM 712 C CA . SER A 1 88 ? -7.980 -6.947 15.382 1.00 68.81 88 SER A CA 1
ATOM 713 C C . SER A 1 88 ? -8.272 -7.850 16.579 1.00 68.81 88 SER A C 1
ATOM 715 O O . SER A 1 88 ? -8.988 -7.470 17.499 1.00 68.81 88 SER A O 1
ATOM 717 N N . GLU A 1 89 ? -7.697 -9.052 16.571 1.00 68.38 89 GLU A N 1
ATOM 718 C CA . GLU A 1 89 ? -7.700 -9.968 17.717 1.00 68.38 89 GLU A CA 1
ATOM 719 C C . GLU A 1 89 ? -6.283 -9.998 18.318 1.00 68.38 89 GLU A C 1
ATOM 721 O O . GLU A 1 89 ? -5.378 -10.494 17.643 1.00 68.38 89 GLU A O 1
ATOM 726 N N . PRO A 1 90 ? -6.039 -9.530 19.559 1.00 57.50 90 PRO A N 1
ATOM 727 C CA . PRO A 1 90 ? -7.003 -9.302 20.642 1.00 57.50 90 PRO A CA 1
ATOM 728 C C . PRO A 1 90 ? -7.805 -7.992 20.536 1.00 57.50 90 PRO A C 1
ATOM 730 O O . PRO A 1 90 ? -7.372 -7.042 19.889 1.00 57.50 90 PRO A O 1
ATOM 733 N N . GLU A 1 91 ? -8.978 -7.997 21.183 1.00 60.34 91 GLU A N 1
ATOM 734 C CA . GLU A 1 91 ? -9.967 -6.907 21.216 1.00 60.34 91 GLU A CA 1
ATOM 735 C C . GLU A 1 91 ? -9.342 -5.557 21.642 1.00 60.34 91 GLU A C 1
ATOM 737 O O . GLU A 1 91 ? -8.385 -5.535 22.414 1.00 60.34 91 GLU A O 1
ATOM 742 N N . ASP A 1 92 ? -9.916 -4.451 21.146 1.00 61.16 92 ASP A N 1
ATOM 743 C CA . ASP A 1 92 ? -9.554 -3.029 21.365 1.00 61.16 92 ASP A CA 1
ATOM 744 C C . ASP A 1 92 ? -8.511 -2.395 20.425 1.00 61.16 92 ASP A C 1
ATOM 746 O O . ASP A 1 92 ? -8.277 -1.184 20.489 1.00 61.16 92 ASP A O 1
ATOM 750 N N . GLU A 1 93 ? -7.932 -3.153 19.497 1.00 69.44 93 GLU A N 1
ATOM 751 C CA . GLU A 1 93 ? -7.032 -2.606 18.479 1.00 69.44 93 GLU A CA 1
ATOM 752 C C . GLU A 1 93 ? -7.638 -2.680 17.067 1.00 69.44 93 GLU A C 1
ATOM 754 O O . GLU A 1 93 ? -8.462 -3.539 16.749 1.00 69.44 93 GLU A O 1
ATOM 759 N N . TRP A 1 94 ? -7.264 -1.720 16.215 1.00 77.81 94 TRP A N 1
ATOM 760 C CA . TRP A 1 94 ? -7.800 -1.576 14.861 1.00 77.81 94 TRP A CA 1
ATOM 761 C C . TRP A 1 94 ? -6.699 -1.767 13.827 1.00 77.81 94 TRP A C 1
ATOM 763 O O . TRP A 1 94 ? -5.636 -1.141 13.899 1.00 77.81 94 TRP A O 1
ATOM 773 N N . VAL A 1 95 ? -6.997 -2.571 12.813 1.00 86.44 95 VAL A N 1
ATOM 774 C CA . VAL A 1 95 ? -6.211 -2.647 11.582 1.00 86.44 95 VAL A CA 1
ATOM 775 C C . VAL A 1 95 ? -6.861 -1.800 10.499 1.00 86.44 95 VAL A C 1
ATOM 777 O O . VAL A 1 95 ? -8.087 -1.737 10.371 1.00 86.44 95 VAL A O 1
ATOM 780 N N . VAL A 1 96 ? -6.019 -1.129 9.715 1.00 88.31 96 VAL A N 1
ATOM 781 C CA . VAL A 1 96 ? -6.448 -0.240 8.635 1.00 88.31 96 VAL A CA 1
ATOM 782 C C . VAL A 1 96 ? -5.979 -0.809 7.304 1.00 88.31 96 VAL A C 1
ATOM 784 O O . VAL A 1 96 ? -4.779 -0.897 7.052 1.00 88.31 96 VAL A O 1
ATOM 787 N N . GLY A 1 97 ? -6.927 -1.193 6.454 1.00 89.50 97 GLY A N 1
ATOM 788 C CA . GLY A 1 97 ? -6.691 -1.609 5.076 1.00 89.50 97 GLY A CA 1
ATOM 789 C C . GLY A 1 97 ? -6.803 -0.428 4.116 1.00 89.50 97 GLY A C 1
ATOM 790 O O . GLY A 1 97 ? -7.847 0.223 4.046 1.00 89.50 97 GLY A O 1
ATOM 791 N N . TYR A 1 98 ? -5.750 -0.163 3.351 1.00 89.69 98 TYR A N 1
ATOM 792 C CA . TYR A 1 98 ? -5.722 0.844 2.292 1.00 89.69 98 TYR A CA 1
ATOM 793 C C . TYR A 1 98 ? -5.822 0.156 0.935 1.00 89.69 98 TYR A C 1
ATOM 795 O O . TYR A 1 98 ? -4.904 -0.550 0.526 1.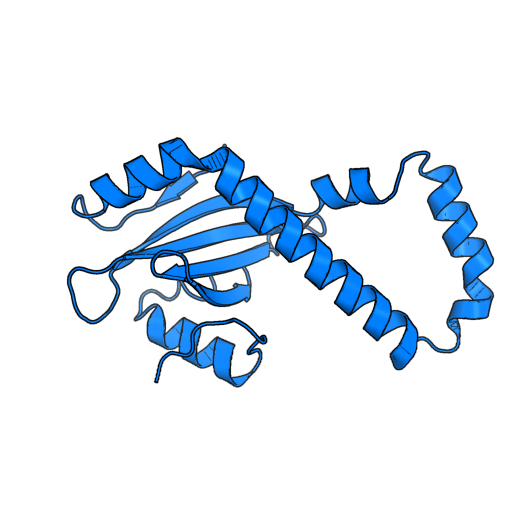00 89.69 98 TYR A O 1
ATOM 803 N N . ASN A 1 99 ? -6.930 0.379 0.233 1.00 88.38 99 ASN A N 1
ATOM 804 C CA . ASN A 1 99 ? -7.208 -0.238 -1.058 1.00 88.38 99 ASN A CA 1
ATOM 805 C C . ASN A 1 99 ? -6.794 0.704 -2.188 1.00 88.38 99 ASN A C 1
ATOM 807 O O . ASN A 1 99 ? -7.363 1.786 -2.352 1.00 88.38 99 ASN A O 1
ATOM 811 N N . PHE A 1 100 ? -5.806 0.284 -2.967 1.00 86.94 100 PHE A N 1
ATOM 812 C CA . PHE A 1 100 ? -5.304 0.976 -4.139 1.00 86.94 100 PHE A CA 1
ATOM 813 C C . PHE A 1 100 ? -5.778 0.270 -5.397 1.00 86.94 100 PHE A C 1
ATOM 815 O O . PHE A 1 100 ? -5.509 -0.907 -5.599 1.00 86.94 100 PHE A O 1
ATOM 822 N N . GLN A 1 101 ? -6.413 1.007 -6.294 1.00 85.88 101 GLN A N 1
ATOM 823 C CA . GLN A 1 101 ? -6.591 0.547 -7.661 1.00 85.88 101 GLN A CA 1
ATOM 824 C C . GLN A 1 101 ? -5.262 0.689 -8.407 1.00 85.88 101 GLN A C 1
ATOM 826 O O . GLN A 1 101 ? -4.624 1.747 -8.328 1.00 85.88 101 GLN A O 1
ATOM 831 N N . SER A 1 102 ? -4.868 -0.360 -9.129 1.00 77.56 102 SER A N 1
ATOM 832 C CA . SER A 1 102 ? -3.742 -0.308 -10.060 1.00 77.56 102 SER A CA 1
ATOM 833 C C . SER A 1 102 ? -4.227 0.172 -11.433 1.00 77.56 102 SER A C 1
ATOM 835 O O . SER A 1 102 ? -5.364 -0.083 -11.818 1.00 77.56 102 SER A O 1
ATOM 837 N N . ALA A 1 103 ? -3.399 0.871 -12.207 1.00 66.00 103 ALA A N 1
ATOM 838 C CA . ALA A 1 103 ? -3.798 1.384 -13.523 1.00 66.00 103 ALA A CA 1
ATOM 839 C C . ALA A 1 103 ? -4.054 0.299 -14.591 1.00 66.00 103 ALA A C 1
ATOM 841 O O . ALA A 1 103 ? -4.331 0.650 -15.739 1.00 66.00 103 ALA A O 1
ATOM 842 N N . TRP A 1 104 ? -3.966 -0.991 -14.242 1.00 63.97 104 TRP A N 1
ATOM 843 C CA . TRP A 1 104 ? -4.234 -2.082 -15.175 1.00 63.97 104 TRP A CA 1
ATOM 844 C C . TRP A 1 104 ? -5.739 -2.236 -15.443 1.00 63.97 104 TRP A C 1
ATOM 846 O O . TRP A 1 104 ? -6.141 -2.253 -16.606 1.00 63.97 104 TRP A O 1
ATOM 856 N N . ASP A 1 105 ? -6.582 -2.266 -14.405 1.00 66.50 105 ASP A N 1
ATOM 857 C CA . ASP A 1 105 ? -8.045 -2.214 -14.530 1.00 66.50 105 ASP A CA 1
ATOM 858 C C . ASP A 1 105 ? -8.739 -1.758 -13.223 1.00 66.50 105 ASP A C 1
ATOM 860 O O . ASP A 1 105 ? -8.109 -1.218 -12.316 1.00 66.50 105 ASP A O 1
ATOM 864 N N . MET A 1 106 ? -10.074 -1.835 -13.162 1.00 63.19 106 MET A N 1
ATOM 865 C CA . MET A 1 106 ? -10.848 -1.411 -11.982 1.00 63.19 106 MET A CA 1
ATOM 866 C C . MET A 1 106 ? -11.045 -2.502 -10.933 1.00 63.19 106 MET A C 1
ATOM 868 O O . MET A 1 106 ? -11.441 -2.179 -9.813 1.00 63.19 106 MET A O 1
ATOM 872 N N . ASP A 1 107 ? -10.750 -3.749 -11.285 1.00 66.62 107 ASP A N 1
ATOM 873 C CA . ASP A 1 107 ? -11.083 -4.920 -10.478 1.00 66.62 107 ASP A CA 1
ATOM 874 C C . ASP A 1 107 ? -9.840 -5.499 -9.785 1.00 66.62 107 ASP A C 1
ATOM 876 O O . ASP A 1 107 ? -9.955 -6.121 -8.730 1.00 66.62 107 ASP A O 1
ATOM 880 N N . HIS A 1 108 ? -8.645 -5.223 -10.315 1.00 73.31 108 HIS A N 1
ATOM 881 C CA . HIS A 1 108 ? -7.364 -5.621 -9.755 1.00 73.31 108 HIS A CA 1
ATOM 882 C C . HIS A 1 108 ? -6.664 -4.425 -9.107 1.00 73.31 108 HIS A C 1
ATOM 884 O O . HIS A 1 108 ? -6.293 -3.415 -9.722 1.00 73.31 108 HIS A O 1
ATOM 890 N N . GLY A 1 109 ? -6.452 -4.564 -7.810 1.00 82.12 109 GLY A N 1
ATOM 891 C CA . GLY A 1 109 ? -5.777 -3.577 -6.995 1.00 82.12 109 GLY A CA 1
ATOM 892 C C . GLY A 1 109 ? -4.930 -4.240 -5.927 1.00 82.12 109 GLY A C 1
ATOM 893 O O . GLY A 1 109 ? -4.833 -5.464 -5.856 1.00 82.12 109 GLY A O 1
ATOM 894 N N . LEU A 1 110 ? -4.364 -3.405 -5.076 1.00 87.50 110 LEU A N 1
ATOM 895 C CA . LEU A 1 110 ? -3.579 -3.807 -3.929 1.00 87.50 110 LEU A CA 1
ATOM 896 C C . LEU A 1 110 ? -4.293 -3.366 -2.654 1.00 87.50 110 LEU A C 1
ATOM 898 O O . LEU A 1 110 ? -4.791 -2.245 -2.573 1.00 87.50 110 LEU A O 1
ATOM 902 N N . GLU A 1 111 ? -4.300 -4.213 -1.642 1.00 88.88 111 GLU A N 1
ATOM 903 C CA . GLU A 1 111 ? -4.609 -3.828 -0.275 1.00 88.88 111 GLU A CA 1
ATOM 904 C C . GLU A 1 111 ? -3.314 -3.774 0.540 1.00 88.88 111 GLU A C 1
ATOM 906 O O . GLU A 1 111 ? -2.527 -4.714 0.510 1.00 88.88 111 GLU A O 1
ATOM 911 N N . ILE A 1 112 ? -3.091 -2.682 1.277 1.00 89.06 112 ILE A N 1
ATOM 912 C CA . ILE A 1 112 ? -2.031 -2.581 2.290 1.00 89.06 112 ILE A CA 1
ATOM 913 C C . ILE A 1 112 ? -2.695 -2.576 3.659 1.00 89.06 112 ILE A C 1
ATOM 915 O O . ILE A 1 112 ? -3.444 -1.649 3.970 1.00 89.06 112 ILE A O 1
ATOM 919 N N . VAL A 1 113 ? -2.402 -3.573 4.489 1.00 89.50 113 VAL A N 1
ATOM 920 C CA . VAL A 1 113 ? -2.908 -3.647 5.863 1.00 89.50 113 VAL A CA 1
ATOM 921 C C . VAL A 1 113 ? -1.867 -3.095 6.821 1.00 89.50 113 VAL A C 1
ATOM 923 O O . VAL A 1 113 ? -0.712 -3.520 6.825 1.00 89.50 113 VAL A O 1
ATOM 926 N N . MET A 1 114 ? -2.290 -2.154 7.659 1.00 87.38 114 MET A N 1
ATOM 927 C CA . MET A 1 114 ? -1.456 -1.527 8.676 1.00 87.38 114 MET A CA 1
ATOM 928 C C . MET A 1 114 ? -2.018 -1.736 10.080 1.00 87.38 114 MET A C 1
ATOM 930 O O . MET A 1 114 ? -3.233 -1.743 10.280 1.00 87.38 114 MET A O 1
ATOM 934 N N . TRP A 1 115 ? -1.114 -1.829 11.052 1.00 84.00 115 TRP A N 1
ATOM 935 C CA . TRP A 1 115 ? -1.403 -1.767 12.481 1.00 84.00 115 TRP A CA 1
ATOM 936 C C . TRP A 1 115 ? -0.568 -0.644 13.097 1.00 84.00 115 TRP A C 1
ATOM 938 O O . TRP A 1 115 ? 0.666 -0.692 13.095 1.00 84.00 115 TRP A O 1
ATOM 948 N N . GLY A 1 116 ? -1.242 0.417 13.546 1.00 77.44 116 GLY A N 1
ATOM 949 C CA . GLY A 1 116 ? -0.579 1.669 13.910 1.00 77.44 116 GLY A CA 1
ATOM 950 C C . GLY A 1 116 ? 0.200 2.260 12.728 1.00 77.44 116 GLY A C 1
ATOM 951 O O . GLY A 1 116 ? -0.374 2.569 11.684 1.00 77.44 116 GLY A O 1
ATOM 952 N N . ASP A 1 117 ? 1.513 2.417 12.891 1.00 74.94 117 ASP A N 1
ATOM 953 C CA . ASP A 1 117 ? 2.443 2.914 11.870 1.00 74.94 117 ASP A CA 1
ATOM 954 C C . ASP A 1 117 ? 3.180 1.799 11.105 1.00 74.94 117 ASP A C 1
ATOM 956 O O . ASP A 1 117 ? 3.988 2.083 10.213 1.00 74.94 117 ASP A O 1
ATOM 960 N N . LYS A 1 118 ? 2.893 0.532 11.422 1.00 80.31 118 LYS A N 1
ATOM 961 C CA . LYS A 1 118 ? 3.559 -0.629 10.831 1.00 80.31 118 LYS A CA 1
ATOM 962 C C . LYS A 1 118 ? 2.717 -1.240 9.725 1.00 80.31 118 LYS A C 1
ATOM 964 O O . LYS A 1 118 ? 1.505 -1.395 9.866 1.00 80.31 118 LYS A O 1
ATOM 969 N N . VAL A 1 119 ? 3.374 -1.622 8.635 1.00 84.94 119 VAL A N 1
ATOM 970 C CA . VAL A 1 119 ? 2.764 -2.463 7.600 1.00 84.94 119 VAL A CA 1
ATOM 971 C C . VAL A 1 119 ? 2.767 -3.896 8.116 1.00 84.94 119 VAL A C 1
ATOM 973 O O . VAL A 1 119 ? 3.795 -4.370 8.590 1.00 84.94 119 VAL A O 1
ATOM 976 N N . LEU A 1 120 ? 1.613 -4.555 8.078 1.00 87.00 120 LEU A N 1
ATOM 977 C CA . LEU A 1 120 ? 1.496 -5.976 8.388 1.00 87.00 120 LEU A CA 1
ATOM 978 C C . LEU A 1 120 ? 1.716 -6.806 7.124 1.00 87.00 120 LEU A C 1
ATOM 980 O O . LEU A 1 120 ? 2.559 -7.690 7.109 1.00 87.00 120 LEU A O 1
ATOM 984 N N . ALA A 1 121 ? 0.960 -6.525 6.068 1.00 87.31 121 ALA A N 1
ATOM 985 C CA . ALA A 1 121 ? 1.094 -7.201 4.784 1.00 87.31 121 ALA A CA 1
ATOM 986 C C . ALA A 1 121 ? 0.532 -6.331 3.656 1.00 87.31 121 ALA A C 1
ATOM 988 O O . ALA A 1 121 ? -0.276 -5.422 3.890 1.00 87.31 121 ALA A O 1
ATOM 989 N N . ALA A 1 122 ? 0.932 -6.656 2.432 1.00 86.69 122 ALA A N 1
ATOM 990 C CA . ALA A 1 122 ? 0.316 -6.179 1.207 1.00 86.69 122 ALA A CA 1
ATOM 991 C C . ALA A 1 122 ? -0.119 -7.383 0.361 1.00 86.69 122 ALA A C 1
ATOM 993 O O . ALA A 1 122 ? 0.566 -8.399 0.337 1.00 86.69 122 ALA A O 1
ATOM 994 N N . GLY A 1 123 ? -1.263 -7.282 -0.306 1.00 83.00 123 GLY A N 1
ATOM 995 C CA . GLY A 1 123 ? -1.826 -8.363 -1.117 1.00 83.00 123 GLY A CA 1
ATOM 996 C C . GLY A 1 123 ? -2.859 -7.836 -2.103 1.00 83.00 123 GLY A C 1
ATOM 997 O O . GLY A 1 123 ? -2.993 -6.621 -2.270 1.00 83.00 123 GLY A O 1
ATOM 998 N N . GLY A 1 124 ? -3.606 -8.721 -2.756 1.00 82.81 124 GLY A N 1
ATOM 999 C CA . GLY A 1 124 ? -4.676 -8.310 -3.659 1.00 82.81 124 GLY A CA 1
ATOM 1000 C C . GLY A 1 124 ? -5.739 -7.477 -2.939 1.00 82.81 124 GLY A C 1
ATOM 1001 O O . GLY A 1 124 ? -5.999 -7.637 -1.744 1.00 82.81 124 GLY A O 1
ATOM 1002 N N . MET A 1 125 ? -6.354 -6.547 -3.667 1.00 83.25 125 MET A N 1
ATOM 1003 C CA . MET A 1 125 ? -7.419 -5.696 -3.135 1.00 83.25 125 MET A CA 1
ATOM 1004 C C . MET A 1 125 ? -8.502 -6.549 -2.464 1.00 83.25 125 MET A C 1
ATOM 1006 O O . MET A 1 125 ? -9.003 -7.498 -3.063 1.00 83.25 125 MET A O 1
ATOM 1010 N N . MET A 1 126 ? -8.882 -6.180 -1.238 1.00 78.06 126 MET A N 1
ATOM 1011 C CA . MET A 1 126 ? -9.863 -6.883 -0.403 1.00 78.06 126 MET A CA 1
ATOM 1012 C C . MET A 1 126 ? -9.479 -8.295 0.090 1.00 78.06 126 MET A C 1
ATOM 1014 O O . MET A 1 126 ? -10.266 -8.882 0.837 1.00 78.06 126 MET A O 1
ATOM 1018 N N . GLU A 1 127 ? -8.309 -8.840 -0.250 1.00 80.38 127 GLU A N 1
ATOM 1019 C CA . GLU A 1 127 ? -7.924 -10.210 0.130 1.00 80.38 127 GLU A CA 1
ATOM 1020 C C . GLU A 1 127 ? -7.746 -10.413 1.635 1.00 80.38 127 GLU A C 1
ATOM 1022 O O . GLU A 1 127 ? -7.933 -11.527 2.119 1.00 80.38 127 GLU A O 1
ATOM 1027 N N . MET A 1 128 ? -7.397 -9.370 2.392 1.00 85.00 128 MET A N 1
ATOM 1028 C CA . MET A 1 128 ? -7.098 -9.513 3.818 1.00 85.00 128 MET A CA 1
ATOM 1029 C C . MET A 1 128 ? -8.260 -9.032 4.677 1.00 85.00 128 MET A C 1
ATOM 1031 O O . MET A 1 128 ? -8.682 -9.739 5.593 1.00 85.00 128 MET A O 1
ATOM 1035 N N . THR A 1 129 ? -8.822 -7.861 4.371 1.00 79.62 129 THR A N 1
ATOM 1036 C CA . THR A 1 129 ? -9.856 -7.247 5.221 1.00 79.62 129 THR A CA 1
ATOM 1037 C C . THR A 1 129 ? -11.294 -7.582 4.817 1.00 79.62 129 THR A C 1
ATOM 1039 O O . THR A 1 129 ? -12.226 -7.175 5.511 1.00 79.62 129 THR A O 1
ATOM 1042 N N . SER A 1 130 ? -11.525 -8.296 3.703 1.00 73.94 130 SER A N 1
ATOM 1043 C CA . SER A 1 130 ? -12.881 -8.666 3.231 1.00 73.94 130 SER A CA 1
ATOM 1044 C C . SER A 1 130 ? -13.218 -10.143 3.325 1.00 73.94 130 SER A C 1
ATOM 1046 O O . SER A 1 130 ? -14.256 -10.565 2.821 1.00 73.94 130 SER A O 1
ATOM 1048 N N . THR A 1 131 ? -12.389 -10.931 3.999 1.00 64.56 131 THR A N 1
ATOM 1049 C CA . THR A 1 131 ? -12.580 -12.383 4.119 1.00 64.56 131 THR A CA 1
ATOM 1050 C C . THR A 1 131 ? -13.732 -12.780 5.043 1.00 64.56 131 THR A C 1
ATOM 1052 O O . THR A 1 131 ? -14.063 -13.960 5.121 1.00 64.56 131 THR A O 1
ATOM 1055 N N . GLY A 1 132 ? -14.362 -11.828 5.744 1.00 60.84 132 GLY A N 1
ATOM 1056 C CA . GLY A 1 132 ? -15.426 -12.102 6.720 1.00 60.84 132 GLY A CA 1
ATOM 1057 C C . GLY A 1 132 ? -14.962 -12.924 7.932 1.00 60.84 132 GLY A C 1
ATOM 1058 O O . GLY A 1 132 ? -15.792 -13.316 8.747 1.00 60.84 132 GLY A O 1
ATOM 1059 N N . GLY A 1 133 ? -13.656 -13.200 8.035 1.00 68.19 133 GLY A N 1
ATOM 1060 C CA . GLY A 1 133 ? -12.989 -13.850 9.161 1.00 68.19 133 GLY A CA 1
ATOM 1061 C C . GLY A 1 133 ? -11.920 -12.940 9.775 1.00 68.19 133 GLY A C 1
ATOM 1062 O O . GLY A 1 133 ? -11.926 -11.732 9.562 1.00 68.19 133 GLY A O 1
ATOM 1063 N N . SER A 1 134 ? -10.983 -13.519 10.529 1.00 78.12 134 SER A N 1
ATOM 1064 C CA . SER A 1 134 ? -9.906 -12.766 11.190 1.00 78.12 134 SER A CA 1
ATOM 1065 C C . SER A 1 134 ? -8.944 -12.152 10.164 1.00 78.12 134 SER A C 1
ATOM 1067 O O . SER A 1 134 ? -8.300 -12.881 9.402 1.00 78.12 134 SER A O 1
ATOM 1069 N N . VAL A 1 135 ? -8.779 -10.822 10.178 1.00 81.56 135 VAL A N 1
ATOM 1070 C CA . VAL A 1 135 ? -7.810 -10.114 9.313 1.00 81.56 135 VAL A CA 1
ATOM 1071 C C . VAL A 1 135 ? -6.400 -10.673 9.496 1.00 81.56 135 VAL A C 1
ATOM 1073 O O . VAL A 1 135 ? -5.660 -10.831 8.529 1.00 81.56 135 VAL A O 1
ATOM 1076 N N . PHE A 1 136 ? -6.039 -11.067 10.719 1.00 83.75 136 PHE A N 1
ATOM 1077 C CA . PHE A 1 136 ? -4.747 -11.684 11.014 1.00 83.75 136 PHE A CA 1
ATOM 1078 C C . PHE A 1 136 ? -4.570 -13.070 10.397 1.00 83.75 136 PHE A C 1
ATOM 1080 O O . PHE A 1 136 ? -3.439 -13.468 10.124 1.00 83.75 136 PHE A O 1
ATOM 1087 N N . ALA A 1 137 ? -5.646 -13.818 10.146 1.00 81.62 137 ALA A N 1
ATOM 1088 C CA . ALA A 1 137 ? -5.551 -15.049 9.365 1.00 81.62 137 ALA A CA 1
ATOM 1089 C C . ALA A 1 137 ? -5.207 -14.746 7.898 1.00 81.62 137 ALA A C 1
ATOM 1091 O O . ALA A 1 137 ? -4.319 -15.395 7.348 1.00 81.62 137 ALA A O 1
ATOM 1092 N N . GLY A 1 138 ? -5.844 -13.727 7.307 1.00 82.00 138 GLY A N 1
ATOM 1093 C CA . GLY A 1 138 ? -5.521 -13.242 5.961 1.00 82.00 138 GLY A CA 1
ATOM 1094 C C . GLY A 1 138 ? -4.074 -12.757 5.859 1.00 82.00 138 GLY A C 1
ATOM 1095 O O . GLY A 1 138 ? -3.314 -13.265 5.044 1.00 82.00 138 GLY A O 1
ATOM 1096 N N . VAL A 1 139 ? -3.657 -11.868 6.768 1.00 85.50 139 VAL A N 1
ATOM 1097 C CA . VAL A 1 139 ? -2.275 -11.365 6.850 1.00 85.50 139 VAL A CA 1
ATOM 1098 C C . VAL A 1 139 ? -1.274 -12.512 6.984 1.00 85.50 139 VAL A C 1
ATOM 1100 O O . VAL A 1 139 ? -0.310 -12.562 6.229 1.00 85.50 139 VAL A O 1
ATOM 1103 N N . ARG A 1 140 ? -1.492 -13.464 7.903 1.00 85.88 140 ARG A N 1
ATOM 1104 C CA . ARG A 1 140 ? -0.579 -14.607 8.073 1.00 85.88 140 ARG A CA 1
ATOM 1105 C C . ARG A 1 140 ? -0.492 -15.473 6.822 1.00 85.88 140 ARG A C 1
ATOM 1107 O O . ARG A 1 140 ? 0.596 -15.943 6.507 1.00 85.88 140 ARG A O 1
ATOM 1114 N N . ALA A 1 141 ? -1.605 -15.691 6.124 1.00 83.88 141 ALA A N 1
ATOM 1115 C CA . ALA A 1 141 ? -1.599 -16.433 4.869 1.00 83.88 141 ALA A CA 1
ATOM 1116 C C . ALA A 1 141 ? -0.768 -15.705 3.802 1.00 83.88 141 ALA A C 1
ATOM 1118 O O . ALA A 1 141 ? 0.071 -16.334 3.169 1.00 83.88 141 ALA A O 1
ATOM 1119 N N . THR A 1 142 ? -0.926 -14.388 3.661 1.00 82.19 142 THR A N 1
ATOM 1120 C CA . THR A 1 142 ? -0.135 -13.573 2.726 1.00 82.19 142 THR A CA 1
ATOM 1121 C C . THR A 1 142 ? 1.354 -13.579 3.083 1.00 82.19 142 THR A C 1
ATOM 1123 O O . THR A 1 142 ? 2.182 -13.909 2.237 1.00 82.19 142 THR A O 1
ATOM 1126 N N . GLN A 1 143 ? 1.700 -13.352 4.357 1.00 83.88 143 GLN A N 1
ATOM 1127 C CA . GLN A 1 143 ? 3.085 -13.356 4.853 1.00 83.88 143 GLN A CA 1
ATOM 1128 C C . GLN A 1 143 ? 3.809 -14.704 4.665 1.00 83.88 143 GLN A C 1
ATOM 1130 O O . GLN A 1 143 ? 5.036 -14.753 4.697 1.00 83.88 143 GLN A O 1
ATOM 1135 N N . GLN A 1 144 ? 3.092 -15.822 4.496 1.00 81.75 144 GLN A N 1
ATOM 1136 C CA . GLN A 1 144 ? 3.725 -17.112 4.186 1.00 81.75 144 GLN A CA 1
ATOM 1137 C C . GLN A 1 144 ? 4.306 -17.166 2.769 1.00 81.75 144 GLN A C 1
ATOM 1139 O O . GLN A 1 144 ? 5.243 -17.932 2.538 1.00 81.75 144 GLN A O 1
ATOM 1144 N N . TYR A 1 145 ? 3.754 -16.386 1.838 1.00 74.25 145 TYR A N 1
ATOM 1145 C CA . TYR A 1 145 ? 4.180 -16.357 0.439 1.00 74.25 145 TYR A CA 1
ATOM 1146 C C . TYR A 1 145 ? 5.014 -15.119 0.115 1.00 74.25 145 TYR A C 1
ATOM 1148 O O . TYR A 1 145 ? 6.001 -15.229 -0.611 1.00 74.25 145 TYR A O 1
ATOM 1156 N N . GLU A 1 146 ? 4.632 -13.966 0.661 1.00 69.56 146 GLU A N 1
ATOM 1157 C CA . GLU A 1 146 ? 5.207 -12.665 0.336 1.00 69.56 146 GLU A CA 1
ATOM 1158 C C . GLU A 1 146 ? 5.401 -11.877 1.640 1.00 69.56 146 GLU A C 1
ATOM 1160 O O . GLU A 1 146 ? 4.459 -11.342 2.222 1.00 69.56 146 GLU A O 1
ATOM 1165 N N . PHE A 1 147 ? 6.632 -11.900 2.157 1.00 74.25 147 PHE A N 1
ATOM 1166 C CA . PHE A 1 147 ? 7.036 -11.167 3.357 1.00 74.25 147 PHE A CA 1
ATOM 1167 C C . PHE A 1 147 ? 8.218 -10.273 3.006 1.00 74.25 147 PHE A C 1
ATOM 1169 O O . PHE A 1 147 ? 9.329 -10.767 2.783 1.00 74.25 147 PHE A O 1
ATOM 1176 N N . ASP A 1 148 ? 7.966 -8.969 2.946 1.00 67.88 148 ASP A N 1
ATOM 1177 C CA . ASP A 1 148 ? 8.986 -7.989 2.607 1.00 67.88 148 ASP A CA 1
ATOM 1178 C C . ASP A 1 148 ? 9.803 -7.577 3.841 1.00 67.88 148 ASP A C 1
ATOM 1180 O O . ASP A 1 148 ? 9.338 -7.552 4.985 1.00 67.88 148 ASP A O 1
ATOM 1184 N N . GLU A 1 149 ? 11.066 -7.215 3.612 1.00 65.31 149 GLU A N 1
ATOM 1185 C CA . GLU A 1 149 ? 11.923 -6.660 4.657 1.00 65.31 149 GLU A CA 1
ATOM 1186 C C . GLU A 1 149 ? 11.343 -5.326 5.164 1.00 65.31 149 GLU A C 1
ATOM 1188 O O . GLU A 1 149 ? 11.278 -4.337 4.432 1.00 65.31 149 GLU A O 1
ATOM 1193 N N . GLY A 1 150 ? 10.935 -5.298 6.436 1.00 67.50 150 GLY A N 1
ATOM 1194 C CA . GLY A 1 150 ? 10.306 -4.139 7.077 1.00 67.50 150 GLY A CA 1
ATOM 1195 C C . GLY A 1 150 ? 8.826 -4.330 7.415 1.00 67.50 150 GLY A C 1
ATOM 1196 O O . GLY A 1 150 ? 8.290 -3.519 8.177 1.00 67.50 150 GLY A O 1
ATOM 1197 N N . ASP A 1 151 ? 8.197 -5.402 6.927 1.00 73.56 151 ASP A N 1
ATOM 1198 C CA . ASP A 1 151 ? 6.858 -5.792 7.360 1.00 73.56 151 ASP A CA 1
ATOM 1199 C C . ASP A 1 151 ? 6.886 -6.332 8.793 1.00 73.56 151 ASP A C 1
ATOM 1201 O O . ASP A 1 151 ? 7.817 -7.014 9.237 1.00 73.56 151 ASP A O 1
ATOM 1205 N N . PHE A 1 152 ? 5.847 -6.009 9.558 1.00 79.06 152 PHE A N 1
ATOM 1206 C CA . PHE A 1 152 ? 5.681 -6.523 10.905 1.00 79.06 152 PHE A CA 1
ATOM 1207 C C . PHE A 1 152 ? 5.061 -7.915 10.852 1.00 79.06 152 PHE A C 1
ATOM 1209 O O . PHE A 1 152 ? 3.904 -8.099 10.468 1.00 79.06 152 PHE A O 1
ATOM 1216 N N . ARG A 1 153 ? 5.838 -8.908 11.282 1.00 79.88 153 ARG A N 1
ATOM 1217 C CA . ARG A 1 153 ? 5.399 -10.298 11.335 1.00 79.88 153 ARG A CA 1
ATOM 1218 C C . ARG A 1 153 ? 4.455 -10.526 12.507 1.00 79.88 153 ARG A C 1
ATOM 1220 O O . ARG A 1 153 ? 4.793 -10.211 13.645 1.00 79.88 153 ARG A O 1
ATOM 1227 N N . LEU A 1 154 ? 3.307 -11.129 12.220 1.00 74.38 154 LEU A N 1
ATOM 1228 C CA . LEU A 1 154 ? 2.453 -11.683 13.261 1.00 74.38 154 LEU A CA 1
ATOM 1229 C C . LEU A 1 154 ? 3.040 -13.042 13.665 1.00 74.38 154 LEU A C 1
ATOM 1231 O O . LEU A 1 154 ? 3.107 -13.950 12.833 1.00 74.38 154 LEU A O 1
ATOM 1235 N N . GLU A 1 155 ? 3.522 -13.156 14.902 1.00 68.75 155 GLU A N 1
ATOM 1236 C CA . GLU A 1 155 ? 3.948 -14.437 15.492 1.00 68.75 155 GLU A CA 1
ATOM 1237 C C . GLU A 1 155 ? 2.751 -15.319 15.883 1.00 68.75 155 GLU A C 1
ATOM 1239 O O . GLU A 1 155 ? 1.670 -14.778 16.224 1.00 68.75 155 GLU A O 1
#

Secondary structure (DSSP, 8-state):
--EEE-SSSTTHHHHHHHHHTHHHHHHHHHHHHHHHHHHHHHHHHHHH-TTGGGGHHHHHHHHHHTTS-HHHHHTTTEEEEEEEEEE-SSTT-EEEEEEEEETT-SS-EEEEEEETTEEEEEEETTTTTSSSS-HHHHHHHHHHH---TT-----

pLDDT: mean 74.77, std 8.87, range [55.69, 89.69]

Foldseek 3Di:
DAAEAEDDCLCVVVVVVCVVCVVVVQVVVLVVVLVVVVVVVVCCCVPVPPPCVVCVVVVVVVVVVVVDDVVVVSSVQWDFRYKYWDAAPPGPFIKIWTWIDGPPDDQWTKIFIDGPPATLAIDTGCQQVVPVDHSVVSSQVRCVPDPDDRHDYDD

Radius of gyration: 17.84 Å; chains: 1; bounding box: 37×32×50 Å